Protein AF-A7BB12-F1 (afdb_monomer)

Foldseek 3Di:
DDDDDPDDDDDDPPPPPPPPVPPPPVVVVVVVDDPDDDDPPPDDDDDPPPPVDPPPPPLPLLDLPQLVVLLVQLVCLQCVLVVQQVVVVVDPFPCPPVGPVSNVVSVVSNVPSNVVSVVSNVVSVVSVVVSVVSNVVVVD

Mean predicted aligned error: 18.82 Å

pLDDT: mean 74.9, std 22.86, range [39.94, 98.69]

Structure (mmCIF, N/CA/C/O backbone):
data_AF-A7BB12-F1
#
_entry.id   AF-A7BB12-F1
#
loop_
_atom_site.group_PDB
_atom_site.id
_atom_site.type_symbol
_atom_site.label_atom_id
_atom_site.label_alt_id
_atom_site.label_comp_id
_atom_site.label_asym_id
_atom_site.label_entity_id
_atom_site.label_seq_id
_atom_site.pdbx_PDB_ins_code
_atom_site.Cartn_x
_atom_site.Cartn_y
_atom_site.Cartn_z
_atom_site.occupancy
_atom_site.B_iso_or_equiv
_atom_site.auth_seq_id
_atom_site.auth_comp_id
_atom_site.auth_asym_id
_atom_site.auth_atom_id
_atom_site.pdbx_PDB_model_num
ATOM 1 N N . MET A 1 1 ? -21.549 99.639 9.811 1.00 44.72 1 MET A N 1
ATOM 2 C CA . MET A 1 1 ? -21.069 98.315 10.267 1.00 44.72 1 MET A CA 1
ATOM 3 C C . MET A 1 1 ? -22.266 97.377 10.288 1.00 44.72 1 MET A C 1
ATOM 5 O O . MET A 1 1 ? -23.110 97.492 11.167 1.00 44.72 1 MET A O 1
ATOM 9 N N . ALA A 1 2 ? -22.424 96.585 9.227 1.00 48.09 2 ALA A N 1
ATOM 10 C CA . ALA A 1 2 ? -23.619 95.785 8.970 1.00 48.09 2 ALA A CA 1
ATOM 11 C C . ALA A 1 2 ? -23.561 94.451 9.729 1.00 48.09 2 ALA A C 1
ATOM 13 O O . ALA A 1 2 ? -22.531 93.780 9.725 1.00 48.09 2 ALA A O 1
ATOM 14 N N . ARG A 1 3 ? -24.669 94.084 10.386 1.00 41.19 3 ARG A N 1
ATOM 15 C CA . ARG A 1 3 ? -24.845 92.794 11.060 1.00 41.19 3 ARG A CA 1
ATOM 16 C C . ARG A 1 3 ? -25.008 91.694 10.014 1.00 41.19 3 ARG A C 1
ATOM 18 O O . ARG A 1 3 ? -25.982 91.707 9.268 1.00 41.19 3 ARG A O 1
ATOM 25 N N . TYR A 1 4 ? -24.079 90.745 9.984 1.00 39.94 4 TYR A N 1
ATOM 26 C CA . TYR A 1 4 ? -24.239 89.512 9.224 1.00 39.94 4 TYR A CA 1
ATOM 27 C C . TYR A 1 4 ? -24.956 88.484 10.105 1.00 39.94 4 TYR A C 1
ATOM 29 O O . TYR A 1 4 ? -24.474 88.136 11.181 1.00 39.94 4 TYR A O 1
ATOM 37 N N . ASN A 1 5 ? -26.139 88.073 9.656 1.00 52.91 5 ASN A N 1
ATOM 38 C CA . ASN A 1 5 ? -26.964 87.013 10.218 1.00 52.91 5 ASN A CA 1
ATOM 39 C C . ASN A 1 5 ? -26.694 85.743 9.393 1.00 52.91 5 ASN A C 1
ATOM 41 O O . ASN A 1 5 ? -27.247 85.634 8.294 1.00 52.91 5 ASN A O 1
ATOM 45 N N . PRO A 1 6 ? -25.811 84.825 9.826 1.00 53.28 6 PRO A N 1
ATOM 46 C CA . PRO A 1 6 ? -25.632 83.573 9.114 1.00 53.28 6 PRO A CA 1
ATOM 47 C C . PRO A 1 6 ? -26.874 82.708 9.332 1.00 53.28 6 PRO A C 1
ATOM 49 O O . PRO A 1 6 ? -27.177 82.288 10.448 1.00 53.28 6 PRO A O 1
ATOM 52 N N . GLN A 1 7 ? -27.603 82.484 8.238 1.00 47.97 7 GLN A N 1
ATOM 53 C CA . GLN A 1 7 ? -28.731 81.570 8.176 1.00 47.97 7 GLN A CA 1
ATOM 54 C C . GLN A 1 7 ? -28.377 80.212 8.790 1.00 47.97 7 GLN A C 1
ATOM 56 O O . GLN A 1 7 ? -27.376 79.577 8.464 1.00 47.97 7 GLN A O 1
ATOM 61 N N . GLN A 1 8 ? -29.265 79.8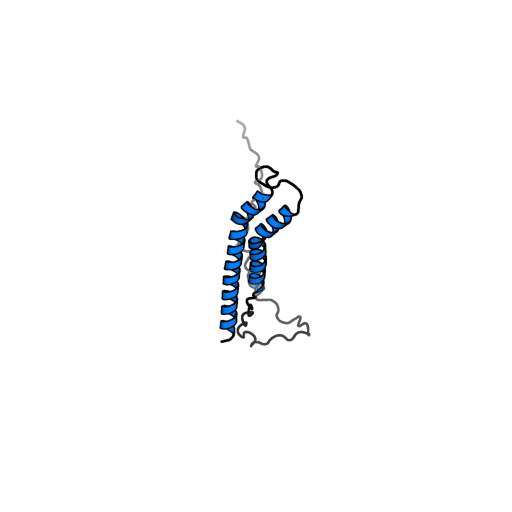01 9.681 1.00 46.97 8 GLN A N 1
ATOM 62 C CA . GLN A 1 8 ? -29.314 78.540 10.391 1.00 46.97 8 GLN A CA 1
ATOM 63 C C . GLN A 1 8 ? -29.455 77.383 9.390 1.00 46.97 8 GLN A C 1
ATOM 65 O O . GLN A 1 8 ? -30.505 77.204 8.776 1.00 46.97 8 GLN A O 1
ATOM 70 N N . VAL A 1 9 ? -28.389 76.603 9.216 1.00 51.28 9 VAL A N 1
ATOM 71 C CA . VAL A 1 9 ? -28.449 75.315 8.515 1.00 51.28 9 VAL A CA 1
ATOM 72 C C . VAL A 1 9 ? -29.178 74.331 9.440 1.00 51.28 9 VAL A C 1
ATOM 74 O O . VAL A 1 9 ? -28.762 74.195 10.594 1.00 51.28 9 VAL A O 1
ATOM 77 N N . PRO A 1 10 ? -30.263 73.662 9.005 1.00 53.78 10 PRO A N 1
ATOM 78 C CA . PRO A 1 10 ? -30.923 72.657 9.829 1.00 53.78 10 PRO A CA 1
ATOM 79 C C . PRO A 1 10 ? -29.948 71.522 10.151 1.00 53.78 10 PRO A C 1
ATOM 81 O O . PRO A 1 10 ? -29.346 70.940 9.248 1.00 53.78 10 PRO A O 1
ATOM 84 N N . ALA A 1 11 ? -29.782 71.216 11.438 1.00 53.34 11 ALA A N 1
ATOM 85 C CA . ALA A 1 11 ? -29.049 70.033 11.864 1.00 53.34 11 ALA A CA 1
ATOM 86 C C . ALA A 1 11 ? -29.726 68.779 11.272 1.00 53.34 11 ALA A C 1
ATOM 88 O O . ALA A 1 11 ? -30.961 68.732 11.227 1.00 53.34 11 ALA A O 1
ATOM 89 N N . PRO A 1 12 ? -28.959 67.767 10.820 1.00 51.44 12 PRO A N 1
ATOM 90 C CA . PRO A 1 12 ? -29.544 66.496 10.415 1.00 51.44 12 PRO A CA 1
ATOM 91 C C . PRO A 1 12 ? -30.373 65.941 11.582 1.00 51.44 12 PRO A C 1
ATOM 93 O O . PRO A 1 12 ? -29.957 66.113 12.738 1.00 51.44 12 PRO A O 1
ATOM 96 N N . PRO A 1 13 ? -31.536 65.315 11.313 1.00 51.59 13 PRO A N 1
ATOM 97 C CA . PRO A 1 13 ? -32.354 64.736 12.366 1.00 51.59 13 PRO A CA 1
ATOM 98 C C . PRO A 1 13 ? -31.466 63.812 13.193 1.00 51.59 13 PRO A C 1
ATOM 100 O O . PRO A 1 13 ? -30.855 62.882 12.666 1.00 51.59 13 PRO A O 1
ATOM 103 N N . GLN A 1 14 ? -31.338 64.137 14.478 1.00 47.91 14 GLN A N 1
ATOM 104 C CA . GLN A 1 14 ? -30.710 63.255 15.442 1.00 47.91 14 GLN A CA 1
ATOM 105 C C . GLN A 1 14 ? -31.564 61.991 15.420 1.00 47.91 14 GLN A C 1
ATOM 107 O O . GLN A 1 14 ? -32.735 62.025 15.800 1.00 47.91 14 GLN A O 1
ATOM 112 N N . VAL A 1 15 ? -31.023 60.901 14.878 1.00 47.81 15 VAL A N 1
ATOM 113 C CA . VAL A 1 15 ? -31.615 59.588 15.095 1.00 47.81 15 VAL A 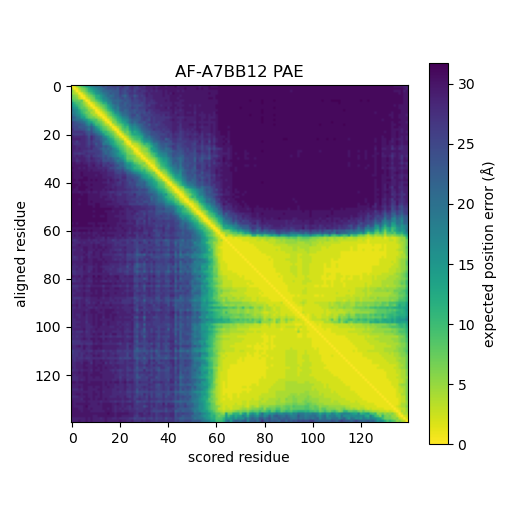CA 1
ATOM 114 C C . VAL A 1 15 ? -31.425 59.348 16.581 1.00 47.81 15 VAL A C 1
ATOM 116 O O . VAL A 1 15 ? -30.319 59.060 17.031 1.00 47.81 15 VAL A O 1
ATOM 119 N N . GLU A 1 16 ? -32.491 59.592 17.339 1.00 43.66 16 GLU A N 1
ATOM 120 C CA . GLU A 1 16 ? -32.634 59.126 18.705 1.00 43.66 16 GLU A CA 1
ATOM 121 C C . GLU A 1 16 ? -32.333 57.627 18.644 1.00 43.66 16 GLU A C 1
ATOM 123 O O . GLU A 1 16 ? -33.129 56.840 18.122 1.00 43.66 16 GLU A O 1
ATOM 128 N N . TYR A 1 17 ? -31.132 57.232 19.067 1.00 42.94 17 TYR A N 1
ATOM 129 C CA . TYR A 1 17 ? -30.835 55.833 19.306 1.00 42.94 17 TYR A CA 1
ATOM 130 C C . TYR A 1 17 ? -31.736 55.442 20.467 1.00 42.94 17 TYR A C 1
ATOM 132 O O . TYR A 1 17 ? -31.391 55.640 21.630 1.00 42.94 17 TYR A O 1
ATOM 140 N N . ALA A 1 18 ? -32.933 54.959 20.133 1.00 48.91 18 ALA A N 1
ATOM 141 C CA . ALA A 1 18 ? -33.804 54.322 21.094 1.00 48.91 18 ALA A CA 1
ATOM 142 C C . ALA A 1 18 ? -32.946 53.287 21.837 1.00 48.91 18 ALA A C 1
ATOM 144 O O . ALA A 1 18 ? -32.233 52.520 21.174 1.00 48.91 18 ALA A O 1
ATOM 145 N N . PRO A 1 19 ? -32.938 53.293 23.181 1.00 44.78 19 PRO A N 1
ATOM 146 C CA . PRO A 1 19 ? -32.129 52.360 23.937 1.00 44.78 19 PRO A CA 1
ATOM 147 C C . PRO A 1 19 ? -32.465 50.949 23.459 1.00 44.78 19 PRO A C 1
ATOM 149 O O . PRO A 1 19 ? -33.615 50.507 23.512 1.00 44.78 19 PRO A O 1
ATOM 152 N N . VAL A 1 20 ? -31.441 50.238 22.982 1.00 51.47 20 VAL A N 1
ATOM 153 C CA . VAL A 1 20 ? -31.504 48.832 22.535 1.00 51.47 20 VAL A CA 1
ATOM 154 C C . VAL A 1 20 ? -31.943 47.897 23.681 1.00 51.47 20 VAL A C 1
ATOM 156 O O . VAL A 1 20 ? -32.099 46.696 23.501 1.00 51.47 20 VAL A O 1
ATOM 159 N N . GLU A 1 21 ? -32.214 48.443 24.864 1.00 52.12 21 GLU A N 1
ATOM 160 C CA . GLU A 1 21 ? -32.732 47.751 26.038 1.00 52.12 21 GLU A CA 1
ATOM 161 C C . GLU A 1 21 ? -34.263 47.593 26.056 1.00 52.12 21 GLU A C 1
ATOM 163 O O . GLU A 1 21 ? -34.768 46.834 26.877 1.00 52.12 21 GLU A O 1
ATOM 168 N N . ALA A 1 22 ? -35.021 48.219 25.143 1.00 53.12 22 ALA A N 1
ATOM 169 C CA . ALA A 1 22 ? -36.489 48.105 25.139 1.00 53.12 22 ALA A CA 1
ATOM 170 C C . ALA A 1 22 ? -37.079 47.119 24.107 1.00 53.12 22 ALA A C 1
ATOM 172 O O . ALA A 1 22 ? -38.263 46.808 24.183 1.00 53.12 22 ALA A O 1
ATOM 173 N N . MET A 1 23 ? -36.291 46.584 23.165 1.00 50.34 23 MET A N 1
ATOM 174 C CA . MET A 1 23 ? -36.797 45.653 22.131 1.00 50.34 23 MET A CA 1
ATOM 175 C C . MET A 1 23 ? -36.600 44.168 22.492 1.00 50.34 23 MET A C 1
ATOM 177 O O . MET A 1 23 ? -36.849 43.289 21.670 1.00 50.34 23 MET A O 1
ATOM 181 N N . GLN A 1 24 ? -36.107 43.862 23.696 1.00 55.28 24 GLN A N 1
ATOM 182 C CA . GLN A 1 24 ? -35.755 42.497 24.104 1.00 55.28 24 GLN A CA 1
ATOM 183 C C . GLN A 1 24 ? -36.341 41.953 25.428 1.00 55.28 24 GLN A C 1
ATOM 185 O O . GLN A 1 24 ? -35.831 40.930 25.884 1.00 55.28 24 GLN A O 1
ATOM 190 N N . PRO A 1 25 ? -37.428 42.476 26.038 1.00 52.34 25 PRO A N 1
ATOM 191 C CA . PRO A 1 25 ? -38.120 41.699 27.074 1.00 52.34 25 PRO A CA 1
ATOM 192 C C . PRO A 1 25 ? -39.064 40.634 26.485 1.00 52.34 25 PRO A C 1
ATOM 194 O O . PRO A 1 25 ? -39.096 39.501 26.963 1.00 52.34 25 PRO A O 1
ATOM 197 N N . ASP A 1 26 ? -39.795 40.952 25.410 1.00 50.84 26 ASP A N 1
ATOM 198 C CA . ASP A 1 26 ? -40.950 40.135 24.990 1.00 50.84 26 ASP A CA 1
ATOM 199 C C . ASP A 1 26 ? -40.586 38.917 24.131 1.00 50.84 26 ASP A C 1
ATOM 201 O O . ASP A 1 26 ? -41.244 37.878 24.203 1.00 50.84 26 ASP A O 1
ATOM 205 N N . MET A 1 27 ? -39.489 38.980 23.367 1.00 53.09 27 MET A N 1
ATOM 206 C CA . MET A 1 27 ? -39.005 37.816 22.608 1.00 53.09 27 MET A CA 1
ATOM 207 C C . MET A 1 27 ? -38.480 36.703 23.524 1.00 53.09 27 MET A C 1
ATOM 209 O O . MET A 1 27 ? -38.524 35.533 23.147 1.00 53.09 27 MET A O 1
ATOM 213 N N . GLN A 1 28 ? -38.021 37.038 24.735 1.00 51.94 28 GLN A N 1
ATOM 214 C CA . GLN A 1 28 ? -37.644 36.029 25.725 1.00 51.94 28 GLN A CA 1
ATOM 215 C C . GLN A 1 28 ? -38.853 35.467 26.481 1.00 51.94 28 GLN A C 1
ATOM 217 O O . GLN A 1 28 ? -38.832 34.294 26.851 1.00 51.94 28 GLN A O 1
ATOM 222 N N . GLN A 1 29 ? -39.930 36.242 26.651 1.00 52.09 29 GLN A N 1
ATOM 223 C CA . GLN A 1 29 ? -41.156 35.759 27.301 1.00 52.09 29 GLN A CA 1
ATOM 224 C C . GLN A 1 29 ? -42.040 34.893 26.389 1.00 52.09 29 GLN A C 1
ATOM 226 O O . GLN A 1 29 ? -42.754 34.017 26.882 1.00 52.09 29 GLN A O 1
ATOM 231 N N . SER A 1 30 ? -41.949 35.054 25.065 1.00 50.47 30 SER A N 1
ATOM 232 C CA . SER A 1 30 ? -42.732 34.263 24.102 1.00 50.47 30 SER A CA 1
ATOM 233 C C . SER A 1 30 ? -42.425 32.757 24.120 1.00 50.47 30 SER A C 1
ATOM 235 O O . SER A 1 30 ? -43.272 31.968 23.703 1.00 50.47 30 SER A O 1
ATOM 237 N N . TRP A 1 31 ? -41.256 32.330 24.612 1.00 53.59 31 TRP A N 1
ATOM 238 C CA . TRP A 1 31 ? -40.910 30.904 24.715 1.00 53.59 31 TRP A CA 1
ATOM 239 C C . TRP A 1 31 ? -41.674 30.168 25.827 1.00 53.59 31 TRP A C 1
ATOM 241 O O . TRP A 1 31 ? -41.737 28.941 25.809 1.00 53.59 31 TRP A O 1
ATOM 251 N N . GLY A 1 32 ? -42.265 30.897 26.782 1.00 58.06 32 GLY A N 1
ATOM 252 C CA . GLY A 1 32 ? -43.003 30.330 27.918 1.00 58.06 32 GLY A CA 1
ATOM 253 C C . GLY A 1 32 ? -44.527 30.322 27.770 1.00 58.06 32 GLY A C 1
ATOM 254 O O . GLY A 1 32 ? -45.206 29.853 28.678 1.00 58.06 32 GLY A O 1
ATOM 255 N N . GLN A 1 33 ? -45.075 30.853 26.672 1.00 55.25 33 GLN A N 1
ATOM 256 C CA . GLN A 1 33 ? -46.523 31.049 26.483 1.00 55.25 33 GLN A CA 1
ATOM 257 C C . GLN A 1 33 ? -47.022 30.536 25.125 1.00 55.25 33 GLN A C 1
ATOM 259 O O . GLN A 1 33 ? -47.992 31.052 24.573 1.00 55.25 33 GLN A O 1
ATOM 264 N N . MET A 1 34 ? -46.392 29.492 24.576 1.00 43.06 34 MET A N 1
ATOM 265 C CA . MET A 1 34 ? -47.062 28.714 23.534 1.00 43.06 34 MET A CA 1
ATOM 266 C C . MET A 1 34 ? -48.353 28.134 24.133 1.00 43.06 34 MET A C 1
ATOM 268 O O . MET A 1 34 ? -48.263 27.438 25.149 1.00 43.06 34 MET A O 1
ATOM 272 N N . PRO A 1 35 ? -49.539 28.399 23.549 1.00 47.66 35 PRO A N 1
ATOM 273 C CA . PRO A 1 35 ? -50.777 27.786 23.997 1.00 47.66 35 PRO A CA 1
ATOM 274 C C . PRO A 1 35 ? -50.666 26.275 23.804 1.00 47.66 35 PRO A C 1
ATOM 276 O O . PRO A 1 35 ? -50.867 25.726 22.721 1.00 47.66 35 PRO A O 1
ATOM 279 N N . VAL A 1 36 ? -50.325 25.585 24.886 1.00 55.12 36 VAL A N 1
ATOM 280 C CA . VAL A 1 36 ? -50.571 24.160 25.023 1.00 55.12 36 VAL A CA 1
ATOM 281 C C . VAL A 1 36 ? -52.091 24.010 25.012 1.00 55.12 36 VAL A C 1
ATOM 283 O O . VAL A 1 36 ? -52.739 24.435 25.962 1.00 55.12 36 VAL A O 1
ATOM 286 N N . ALA A 1 37 ? -52.626 23.401 23.948 1.00 52.75 37 ALA A N 1
ATOM 287 C CA . ALA A 1 37 ? -53.985 22.839 23.841 1.00 52.75 37 ALA A CA 1
ATOM 288 C C . ALA A 1 37 ? -55.038 23.533 22.948 1.00 52.75 37 ALA A C 1
ATOM 290 O O . ALA A 1 37 ? -56.201 23.586 23.337 1.00 52.75 37 ALA A O 1
ATOM 291 N N . ALA A 1 38 ? -54.720 23.928 21.710 1.00 47.22 38 ALA A N 1
ATOM 292 C CA . ALA A 1 38 ? -55.788 24.183 20.720 1.00 47.22 38 ALA A CA 1
ATOM 293 C C . ALA A 1 38 ? -55.671 23.432 19.386 1.00 47.22 38 ALA A C 1
ATOM 295 O O . ALA A 1 38 ? -56.594 23.501 18.585 1.00 47.22 38 ALA A O 1
ATOM 296 N N . GLU A 1 39 ? -54.609 22.658 19.154 1.00 44.31 39 GLU A N 1
ATOM 297 C CA . GLU A 1 39 ? -54.460 21.875 17.919 1.00 44.31 39 GLU A CA 1
ATOM 298 C C . GLU A 1 39 ? -53.871 20.502 18.250 1.00 44.31 39 GLU A C 1
ATOM 300 O O . GLU A 1 39 ? -52.778 20.119 17.836 1.00 44.31 39 GLU A O 1
ATOM 305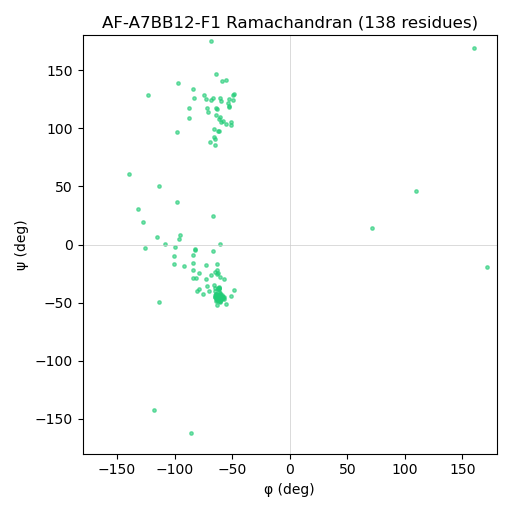 N N . MET A 1 40 ? -54.600 19.748 19.078 1.00 46.12 40 MET A N 1
ATOM 306 C CA . MET A 1 40 ? -54.396 18.308 19.205 1.00 46.12 40 MET A CA 1
ATOM 307 C C . MET A 1 40 ? -54.755 17.667 17.861 1.00 46.12 40 MET A C 1
ATOM 309 O O . MET A 1 40 ? -55.887 17.235 17.647 1.00 46.12 40 MET A O 1
ATOM 313 N N . GLN A 1 41 ? -53.788 17.618 16.944 1.00 41.19 41 GLN A N 1
ATOM 314 C CA . GLN A 1 41 ? -53.852 16.758 15.772 1.00 41.19 41 GLN A CA 1
ATOM 315 C C . GLN A 1 41 ? -53.927 15.312 16.278 1.00 41.19 41 GLN A C 1
ATOM 317 O O . GLN A 1 41 ? -52.934 14.710 16.696 1.00 41.19 41 GLN A O 1
ATOM 322 N N . ALA A 1 42 ? -55.153 14.797 16.318 1.00 51.72 42 ALA A N 1
ATOM 323 C CA . ALA A 1 42 ? -55.490 13.442 16.705 1.00 51.72 42 ALA A CA 1
ATOM 324 C C . ALA A 1 42 ? -54.778 12.459 15.766 1.00 51.72 42 ALA A C 1
ATOM 326 O O . ALA A 1 42 ? -55.153 12.322 14.604 1.00 51.72 42 ALA A O 1
ATOM 327 N N . GLY A 1 43 ? -53.726 11.793 16.245 1.00 49.31 43 GLY A N 1
ATOM 328 C CA . GLY A 1 43 ? -53.069 10.765 15.435 1.00 49.31 43 GLY A CA 1
ATOM 329 C C . GLY A 1 43 ? -51.755 10.197 15.954 1.00 49.31 43 GLY A C 1
ATOM 330 O O . GLY A 1 43 ? -51.399 9.095 15.550 1.00 49.31 43 GLY A O 1
ATOM 331 N N . PHE A 1 44 ? -51.048 10.872 16.864 1.00 41.47 44 PHE A N 1
ATOM 332 C CA . PHE A 1 44 ? -49.779 10.357 17.390 1.00 41.47 44 PHE A CA 1
ATOM 333 C C . PHE A 1 44 ? -49.825 10.231 18.918 1.00 41.47 44 PHE A C 1
ATOM 335 O O . PHE A 1 44 ? -50.198 11.198 19.586 1.00 41.47 44 PHE A O 1
ATOM 342 N N . PRO A 1 45 ? -49.474 9.063 19.493 1.00 46.47 45 PRO A N 1
ATOM 343 C CA . PRO A 1 45 ? -49.446 8.893 20.939 1.00 46.47 45 PRO A CA 1
ATOM 344 C C . PRO A 1 45 ? -48.395 9.832 21.539 1.00 46.47 45 PRO A C 1
ATOM 346 O O . PRO A 1 45 ? -47.204 9.721 21.250 1.00 46.47 45 PRO A O 1
ATOM 349 N N . GLN A 1 46 ? -48.853 10.772 22.364 1.00 47.31 46 GLN A N 1
ATOM 350 C CA . GLN A 1 46 ? -47.988 11.654 23.140 1.00 47.31 46 GLN A CA 1
ATOM 351 C C . GLN A 1 46 ? -47.382 10.851 24.303 1.00 47.31 46 GLN A C 1
ATOM 353 O O . GLN A 1 46 ? -48.131 10.196 25.038 1.00 47.31 46 GLN A O 1
ATOM 358 N N . PRO A 1 47 ? -46.053 10.865 24.498 1.00 47.09 47 PRO A N 1
ATOM 359 C CA . PRO A 1 47 ? -45.437 10.202 25.635 1.00 47.09 47 PRO A CA 1
ATOM 360 C C . PRO A 1 47 ? -45.828 10.938 26.926 1.00 47.09 47 PRO A C 1
ATOM 362 O O . PRO A 1 47 ? -45.630 12.144 27.046 1.00 47.09 47 PRO A O 1
ATOM 365 N N . GLY A 1 48 ? -46.409 10.219 27.889 1.00 47.56 48 GLY A N 1
ATOM 366 C CA . GLY A 1 48 ? -46.797 10.779 29.187 1.00 47.56 48 GLY A CA 1
ATOM 367 C C . GLY A 1 48 ? -45.598 11.164 30.075 1.00 47.56 48 GLY A C 1
ATOM 368 O O . GLY A 1 48 ? -44.456 10.859 29.729 1.00 47.56 48 GLY A O 1
ATOM 369 N N . PRO A 1 49 ? -45.830 11.775 31.256 1.00 45.53 49 PRO A N 1
ATOM 370 C CA . PRO A 1 49 ? -44.805 12.375 32.134 1.00 45.53 49 PRO A CA 1
ATOM 371 C C . PRO A 1 49 ? -43.802 11.403 32.798 1.00 45.53 49 PRO A C 1
ATOM 373 O O . PRO A 1 49 ? -43.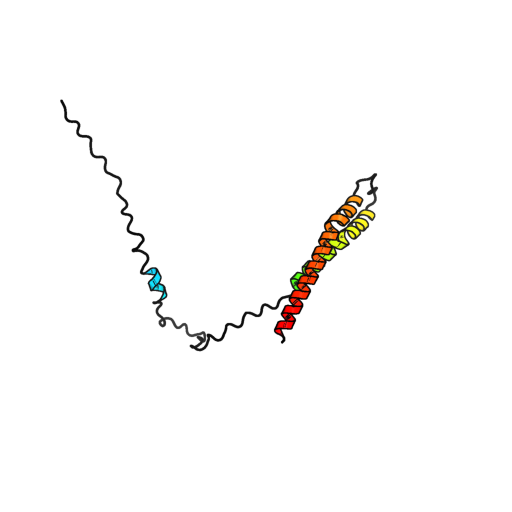252 11.707 33.851 1.00 45.53 49 PRO A O 1
ATOM 376 N N . GLY A 1 50 ? -43.566 10.228 32.213 1.00 50.00 50 GLY A N 1
ATOM 377 C CA . GLY A 1 50 ? -42.560 9.246 32.629 1.00 50.00 50 GLY A CA 1
ATOM 378 C C . GLY A 1 50 ? -41.453 9.008 31.594 1.00 50.00 50 GLY A C 1
ATOM 379 O O . GLY A 1 50 ? -40.631 8.117 31.783 1.00 50.00 50 GLY A O 1
ATOM 380 N N . VAL A 1 51 ? -41.412 9.768 30.492 1.00 46.44 51 VAL A N 1
ATOM 381 C CA . VAL A 1 51 ? -40.513 9.514 29.343 1.00 46.44 51 VAL A CA 1
ATOM 382 C C . VAL A 1 51 ? -39.241 10.375 29.390 1.00 46.44 51 VAL A C 1
ATOM 384 O O . VAL A 1 51 ? -38.702 10.796 28.378 1.00 46.44 51 VAL A O 1
ATOM 387 N N . TYR A 1 52 ? -38.710 10.601 30.589 1.00 48.28 52 TYR A N 1
ATOM 388 C CA . TYR A 1 52 ? -37.293 10.932 30.775 1.00 48.28 52 TYR A CA 1
ATOM 389 C C . TYR A 1 52 ? -36.607 9.783 31.518 1.00 48.28 52 TYR A C 1
ATOM 391 O O . TYR A 1 52 ? -35.934 9.965 32.526 1.00 48.28 52 TYR A O 1
ATOM 399 N N . GLY A 1 53 ? -36.801 8.558 31.020 1.00 56.12 53 GLY A N 1
ATOM 400 C CA . GLY A 1 53 ? -35.813 7.509 31.251 1.00 56.12 53 GLY A CA 1
ATOM 401 C C . GLY A 1 53 ? -34.505 7.920 30.568 1.00 56.12 53 GLY A C 1
ATOM 402 O O . GLY A 1 53 ? -34.570 8.597 29.537 1.00 56.12 53 GLY A O 1
ATOM 403 N N . PRO A 1 54 ? -33.330 7.566 31.121 1.00 54.59 54 PRO A N 1
ATOM 404 C CA . PRO A 1 54 ? -32.047 7.978 30.565 1.00 54.59 54 PRO A CA 1
ATOM 405 C C . PRO A 1 54 ? -32.036 7.677 29.069 1.00 54.59 54 PRO A C 1
ATOM 407 O O . PRO A 1 54 ? -32.308 6.546 28.661 1.00 54.59 54 PRO A O 1
ATOM 410 N N . THR A 1 55 ? -31.777 8.701 28.254 1.00 59.47 55 THR A N 1
ATOM 411 C CA . THR A 1 55 ? -31.560 8.531 26.822 1.00 59.47 55 THR A CA 1
ATOM 412 C C . THR A 1 55 ? -30.427 7.530 26.682 1.00 59.47 55 THR A C 1
ATOM 414 O O . THR A 1 55 ? -29.270 7.833 26.971 1.00 59.47 55 THR A O 1
ATOM 417 N N . VAL A 1 56 ? -30.772 6.288 26.330 1.00 55.72 56 VAL A N 1
ATOM 418 C CA . VAL A 1 56 ? -29.787 5.238 26.082 1.00 55.72 56 VAL A CA 1
ATOM 419 C C . VAL A 1 56 ? -28.824 5.839 25.064 1.00 55.72 56 VAL A C 1
ATOM 421 O O . VAL A 1 56 ? -29.292 6.220 23.984 1.00 55.72 56 VAL A O 1
ATOM 424 N N . PRO A 1 57 ? -27.524 5.999 25.382 1.00 57.19 57 PRO A N 1
ATOM 425 C CA . PRO A 1 57 ? -26.584 6.552 24.427 1.00 57.19 57 PRO A CA 1
ATOM 426 C C . PRO A 1 57 ? -26.739 5.729 23.161 1.00 57.19 57 PRO A C 1
ATOM 428 O O . PRO A 1 57 ? -26.689 4.497 23.239 1.00 57.19 57 PRO A O 1
ATOM 431 N N . ALA A 1 58 ? -27.002 6.377 22.022 1.00 53.94 58 ALA A N 1
ATOM 432 C CA . ALA A 1 58 ? -27.060 5.685 20.747 1.00 53.94 58 ALA A CA 1
ATOM 433 C C . ALA A 1 58 ? -25.766 4.880 20.650 1.00 53.94 58 ALA A C 1
ATOM 435 O O . ALA A 1 58 ? -24.684 5.458 20.536 1.00 53.94 58 ALA A O 1
ATOM 436 N N . ARG A 1 59 ? -25.861 3.558 20.838 1.00 51.22 59 ARG A N 1
ATOM 437 C CA . ARG A 1 59 ? -24.702 2.682 20.975 1.00 51.22 59 ARG A CA 1
ATOM 438 C C . ARG A 1 59 ? -23.994 2.719 19.636 1.00 51.22 59 ARG A C 1
ATOM 440 O O . ARG A 1 59 ? -24.362 1.987 18.718 1.00 51.22 59 ARG A O 1
ATOM 447 N N . ARG A 1 60 ? -23.029 3.630 19.496 1.00 58.59 60 ARG A N 1
ATOM 448 C CA . ARG A 1 60 ? -22.235 3.806 18.287 1.00 58.59 60 ARG A CA 1
ATOM 449 C C . ARG A 1 60 ? -21.360 2.572 18.201 1.00 58.59 60 ARG A C 1
ATOM 451 O O . ARG A 1 60 ? -20.280 2.532 18.773 1.00 58.59 60 ARG A O 1
ATOM 458 N N . ARG A 1 61 ? -21.881 1.523 17.564 1.00 60.31 61 ARG A N 1
ATOM 459 C CA . ARG A 1 61 ? -21.136 0.297 17.288 1.00 60.31 61 ARG A CA 1
ATOM 460 C C . ARG A 1 61 ? -19.920 0.733 16.481 1.00 60.31 61 ARG A C 1
ATOM 462 O O . ARG A 1 61 ? -20.067 1.163 15.336 1.00 60.31 61 ARG A O 1
ATOM 469 N N . THR A 1 62 ? -18.745 0.728 17.093 1.00 68.06 62 THR A N 1
ATOM 470 C CA . THR A 1 62 ? -17.515 1.110 16.412 1.00 68.06 62 THR A CA 1
ATOM 471 C C . THR A 1 62 ? -17.288 0.078 15.309 1.00 68.06 62 THR A C 1
ATOM 473 O O . THR A 1 62 ? -17.231 -1.123 15.569 1.00 68.06 62 THR A O 1
ATOM 476 N N . SER A 1 63 ? -17.296 0.516 14.048 1.00 83.06 63 SER A N 1
ATOM 477 C CA . SER A 1 63 ? -17.262 -0.389 12.894 1.00 83.06 63 SER A CA 1
ATOM 478 C C . SER A 1 63 ? -15.843 -0.543 12.355 1.00 83.06 63 SER A C 1
ATOM 480 O O . SER A 1 63 ? -15.160 0.459 12.155 1.00 83.06 63 SER A O 1
ATOM 482 N N . TYR A 1 64 ? -15.451 -1.765 11.988 1.00 92.81 64 TYR A N 1
ATOM 483 C CA . TYR A 1 64 ? -14.151 -2.066 11.369 1.00 92.81 64 TYR A CA 1
ATOM 484 C C . TYR A 1 64 ? -13.951 -1.485 9.959 1.00 92.81 64 TYR A C 1
ATOM 486 O O . TYR A 1 64 ? -12.855 -1.588 9.418 1.00 92.81 64 TYR A O 1
ATOM 494 N N . LYS A 1 65 ? -14.973 -0.864 9.352 1.00 94.38 65 LYS A N 1
ATOM 495 C CA . LYS A 1 65 ? -14.922 -0.363 7.965 1.00 94.38 65 LYS A CA 1
ATOM 496 C C . LYS A 1 65 ? -13.701 0.519 7.697 1.00 94.38 65 LYS A C 1
ATOM 498 O O . LYS A 1 65 ? -13.037 0.342 6.684 1.00 94.38 65 LYS A O 1
ATOM 503 N N . LEU A 1 66 ? -13.391 1.429 8.621 1.00 93.81 66 LEU A N 1
ATOM 504 C CA . LEU A 1 66 ? -12.250 2.330 8.481 1.00 93.81 66 LEU A CA 1
ATOM 505 C C . LEU A 1 66 ? -10.918 1.567 8.494 1.00 93.81 66 LEU A C 1
ATOM 507 O O . LEU A 1 66 ? -10.080 1.815 7.636 1.00 93.81 66 LEU A O 1
ATOM 511 N N . ALA A 1 67 ? -10.751 0.592 9.394 1.00 96.31 67 ALA A N 1
ATOM 512 C CA . ALA A 1 67 ? -9.562 -0.259 9.412 1.00 96.31 67 ALA A CA 1
ATOM 513 C C . ALA A 1 67 ? -9.409 -1.035 8.094 1.00 96.31 67 ALA A C 1
ATOM 515 O O . ALA A 1 67 ? -8.327 -1.052 7.519 1.00 96.31 67 ALA A O 1
ATOM 516 N N . VAL A 1 68 ? -10.493 -1.608 7.565 1.00 97.88 68 VAL A N 1
ATOM 517 C CA . VAL A 1 68 ? -10.454 -2.356 6.296 1.00 97.88 68 VAL A CA 1
ATOM 518 C C . VAL A 1 68 ? -10.047 -1.460 5.123 1.00 97.88 68 VAL A C 1
ATOM 520 O O . VAL A 1 68 ? -9.206 -1.861 4.324 1.00 97.88 68 VAL A O 1
ATOM 523 N N . ILE A 1 69 ? -10.584 -0.238 5.032 1.00 97.88 69 ILE A N 1
ATOM 524 C CA . ILE A 1 69 ? -10.207 0.714 3.974 1.00 97.88 69 ILE A CA 1
ATOM 525 C C . ILE A 1 69 ? -8.728 1.088 4.093 1.00 97.88 69 ILE A C 1
ATOM 527 O O . ILE A 1 69 ? -8.002 1.028 3.104 1.00 97.88 69 ILE A O 1
ATOM 531 N N . LEU A 1 70 ? -8.264 1.426 5.299 1.00 98.12 70 LEU A N 1
ATOM 532 C CA . LEU A 1 70 ? -6.858 1.762 5.533 1.00 98.12 70 LEU A CA 1
ATOM 533 C C . LEU A 1 70 ? -5.924 0.592 5.216 1.00 98.12 70 LEU A C 1
ATOM 535 O O . LEU A 1 70 ? -4.856 0.810 4.653 1.00 98.12 70 LEU A O 1
ATOM 539 N N . LEU A 1 71 ? -6.336 -0.639 5.530 1.00 98.50 71 LEU A N 1
ATOM 540 C CA . LEU A 1 71 ? -5.575 -1.841 5.201 1.00 98.50 71 LEU A CA 1
ATOM 541 C C . LEU A 1 71 ? -5.473 -2.019 3.687 1.00 98.50 71 LEU A C 1
ATOM 543 O O . LEU A 1 71 ? -4.382 -2.234 3.174 1.00 98.50 71 LEU A O 1
ATOM 547 N N . ALA A 1 72 ? -6.595 -1.910 2.973 1.00 98.56 72 ALA A N 1
ATOM 548 C CA . ALA A 1 72 ? -6.633 -2.079 1.525 1.00 98.56 72 ALA A CA 1
ATOM 549 C C . ALA A 1 72 ? -5.776 -1.024 0.811 1.00 98.56 72 ALA A C 1
ATOM 551 O O . ALA A 1 72 ? -4.961 -1.368 -0.042 1.00 98.56 72 ALA A O 1
ATOM 552 N N . VAL A 1 73 ? -5.914 0.248 1.198 1.00 98.62 73 VAL A N 1
ATOM 553 C CA . VAL A 1 73 ? -5.100 1.341 0.647 1.00 98.62 73 VAL A CA 1
ATOM 554 C C . VAL A 1 73 ? -3.628 1.152 1.013 1.00 98.62 73 VAL A C 1
ATOM 556 O O . VAL A 1 73 ? -2.766 1.269 0.148 1.00 98.62 73 VAL A O 1
ATOM 559 N N . GLY A 1 74 ? -3.330 0.811 2.269 1.00 98.62 74 GLY A N 1
ATOM 560 C CA . GLY A 1 74 ? -1.965 0.578 2.732 1.00 98.62 74 GLY A CA 1
ATOM 561 C C . GLY A 1 74 ? -1.270 -0.564 1.993 1.00 98.62 74 GLY A C 1
ATOM 562 O O . GLY A 1 74 ? -0.140 -0.396 1.542 1.00 98.62 74 GLY A O 1
ATOM 563 N N . LEU A 1 75 ? -1.960 -1.691 1.792 1.00 98.69 75 LEU A N 1
ATOM 564 C CA . LEU A 1 75 ? -1.460 -2.817 0.999 1.00 98.69 75 LEU A CA 1
ATOM 565 C C . LEU A 1 75 ? -1.255 -2.433 -0.464 1.00 98.69 75 LEU A C 1
ATOM 567 O O . LEU A 1 75 ? -0.217 -2.759 -1.033 1.00 98.69 75 LEU A O 1
ATOM 571 N N . LEU A 1 76 ? -2.203 -1.712 -1.068 1.00 98.50 76 LEU A N 1
ATOM 572 C CA . LEU A 1 76 ? -2.068 -1.264 -2.450 1.00 98.50 76 LEU A CA 1
ATOM 573 C C . LEU A 1 76 ? -0.820 -0.391 -2.627 1.00 98.50 76 LEU A C 1
ATOM 575 O O . LEU A 1 76 ? -0.037 -0.635 -3.540 1.00 98.50 76 LEU A O 1
ATOM 579 N N . LEU A 1 77 ? -0.594 0.572 -1.728 1.00 98.50 77 LEU A N 1
ATOM 580 C CA . LEU A 1 77 ? 0.605 1.413 -1.750 1.00 98.50 77 LEU A CA 1
ATOM 581 C C . LEU A 1 77 ? 1.884 0.600 -1.505 1.00 98.50 77 LEU A C 1
ATOM 583 O O . LEU A 1 77 ? 2.862 0.789 -2.225 1.00 98.50 77 LEU A O 1
ATOM 587 N N . ALA A 1 78 ? 1.868 -0.330 -0.547 1.00 98.38 78 ALA A N 1
ATOM 588 C CA . ALA A 1 78 ? 3.027 -1.153 -0.204 1.00 98.38 78 ALA A CA 1
ATOM 589 C C . ALA A 1 78 ? 3.456 -2.108 -1.328 1.00 98.38 78 ALA A C 1
ATOM 591 O O . ALA A 1 78 ? 4.647 -2.352 -1.501 1.00 98.38 78 ALA A O 1
ATOM 592 N N . VAL A 1 79 ? 2.504 -2.641 -2.098 1.00 98.44 79 VAL A N 1
ATOM 593 C CA . VAL A 1 79 ? 2.790 -3.585 -3.193 1.00 98.44 79 VAL A CA 1
ATOM 594 C C . VAL A 1 79 ? 2.985 -2.858 -4.535 1.00 98.44 79 VAL A C 1
ATOM 596 O O . VAL A 1 79 ? 3.621 -3.392 -5.443 1.00 98.44 79 VAL A O 1
ATOM 599 N N . SER A 1 80 ? 2.520 -1.609 -4.654 1.00 98.25 80 SER A N 1
ATOM 600 C CA . SER A 1 80 ? 2.622 -0.804 -5.877 1.00 98.25 80 SER A CA 1
ATOM 601 C C . SER A 1 80 ? 4.003 -0.742 -6.558 1.00 98.25 80 SER A C 1
ATOM 603 O O . SER A 1 80 ? 3.996 -0.803 -7.788 1.00 98.25 80 SER A O 1
ATOM 605 N N . PRO A 1 81 ? 5.172 -0.658 -5.875 1.00 97.88 81 PRO A N 1
ATOM 606 C CA . PRO A 1 81 ? 6.459 -0.630 -6.581 1.00 97.88 81 PRO A CA 1
ATOM 607 C C . PRO A 1 81 ? 6.714 -1.902 -7.397 1.00 97.88 81 PRO A C 1
ATOM 609 O O . PRO A 1 81 ? 7.207 -1.809 -8.516 1.00 97.88 81 PRO A O 1
ATOM 612 N N . PHE A 1 82 ? 6.313 -3.072 -6.892 1.00 96.75 82 PHE A N 1
ATOM 613 C CA . PHE A 1 82 ? 6.482 -4.348 -7.593 1.00 96.75 82 PHE A CA 1
ATOM 614 C C . PHE A 1 82 ? 5.538 -4.465 -8.793 1.00 96.75 82 PHE A C 1
ATOM 616 O O . PHE A 1 82 ? 5.906 -5.014 -9.830 1.00 96.75 82 PHE A O 1
ATOM 623 N N . LEU A 1 83 ? 4.320 -3.917 -8.674 1.00 97.62 83 LEU A N 1
ATOM 624 C CA . LEU A 1 83 ? 3.408 -3.815 -9.815 1.00 97.62 83 LEU A CA 1
ATOM 625 C C . LEU A 1 83 ? 3.991 -2.888 -10.880 1.00 97.62 83 LEU A C 1
ATOM 627 O O . LEU A 1 83 ? 3.957 -3.232 -12.056 1.00 97.62 83 LEU A O 1
ATOM 631 N N . ALA A 1 84 ? 4.522 -1.730 -10.481 1.00 96.88 84 ALA A N 1
ATOM 632 C CA . ALA A 1 84 ? 5.135 -0.787 -11.405 1.00 96.88 84 ALA A CA 1
ATOM 633 C C . ALA A 1 84 ? 6.328 -1.421 -12.133 1.00 96.88 84 ALA A C 1
ATOM 635 O O . ALA A 1 84 ? 6.361 -1.389 -13.358 1.00 96.88 84 ALA A O 1
ATOM 636 N N . GLU A 1 85 ? 7.249 -2.059 -11.407 1.00 95.50 85 GLU A N 1
ATOM 637 C CA . GLU A 1 85 ? 8.392 -2.775 -11.986 1.00 95.50 85 GLU A CA 1
ATOM 638 C C . GLU A 1 85 ? 7.947 -3.838 -13.004 1.00 95.50 85 GLU A C 1
ATOM 640 O O . GLU A 1 85 ? 8.409 -3.834 -14.145 1.00 95.50 85 GLU A O 1
ATOM 645 N N . GLY A 1 86 ? 7.001 -4.706 -12.626 1.00 95.62 86 GLY A N 1
ATOM 646 C CA . GLY A 1 86 ? 6.507 -5.766 -13.505 1.00 95.62 86 GLY A CA 1
ATOM 647 C C . GLY A 1 86 ? 5.782 -5.242 -14.749 1.00 95.62 86 GLY A C 1
ATOM 648 O O . GLY A 1 86 ? 5.971 -5.774 -15.842 1.00 95.62 86 GLY A O 1
ATOM 649 N N . LEU A 1 87 ? 4.972 -4.187 -14.606 1.00 96.94 87 LEU A N 1
ATOM 650 C CA . LEU A 1 87 ? 4.257 -3.570 -15.727 1.00 96.94 87 LEU A CA 1
ATOM 651 C C . LEU A 1 87 ? 5.203 -2.820 -16.669 1.00 96.94 87 LEU A C 1
ATOM 653 O O . LEU A 1 87 ? 5.044 -2.921 -17.883 1.00 96.94 87 LEU A O 1
ATOM 657 N N . ILE A 1 88 ? 6.196 -2.107 -16.131 1.00 96.31 88 ILE A N 1
ATOM 658 C CA . ILE A 1 88 ? 7.230 -1.433 -16.929 1.00 96.31 88 ILE A CA 1
ATOM 659 C C . ILE A 1 88 ? 8.066 -2.466 -17.689 1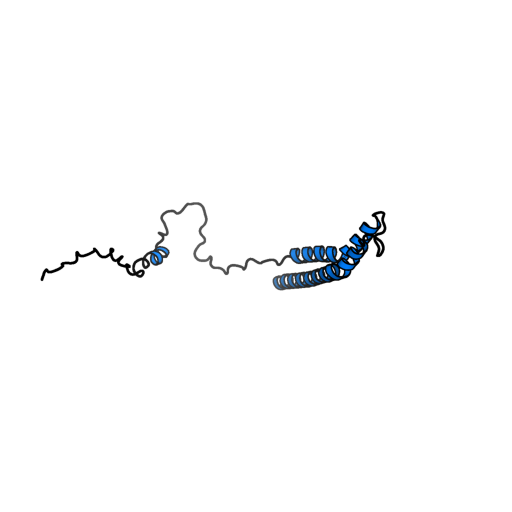.00 96.31 88 ILE A C 1
ATOM 661 O O . ILE A 1 88 ? 8.315 -2.283 -18.875 1.00 96.31 88 ILE A O 1
ATOM 665 N N . GLY A 1 89 ? 8.437 -3.581 -17.053 1.00 94.31 89 GLY A N 1
ATOM 666 C CA . GLY A 1 89 ? 9.198 -4.655 -17.699 1.00 94.31 89 GLY A CA 1
ATOM 667 C C . GLY A 1 89 ? 8.469 -5.346 -18.860 1.00 94.31 89 GLY A C 1
ATOM 668 O O . GLY A 1 89 ? 9.110 -6.014 -19.669 1.00 94.31 89 GLY A O 1
ATOM 669 N N . LEU A 1 90 ? 7.145 -5.185 -18.966 1.00 96.19 90 LEU A N 1
ATOM 670 C CA . LEU A 1 90 ? 6.353 -5.703 -20.083 1.00 96.19 90 LEU A CA 1
ATOM 671 C C . LEU A 1 90 ? 6.362 -4.767 -21.306 1.00 96.19 90 LEU A C 1
ATOM 673 O O . LEU A 1 90 ? 6.000 -5.190 -22.406 1.00 96.19 90 LEU A O 1
ATOM 677 N N . ILE A 1 91 ? 6.765 -3.507 -21.132 1.00 94.69 91 ILE A N 1
ATOM 678 C CA . ILE A 1 91 ? 6.878 -2.535 -22.218 1.00 94.69 91 ILE A CA 1
ATOM 679 C C . ILE A 1 91 ? 8.236 -2.749 -22.911 1.00 94.69 91 ILE A C 1
ATOM 681 O O . ILE A 1 91 ? 9.270 -2.756 -22.245 1.00 94.69 91 ILE A O 1
ATOM 685 N N . PRO A 1 92 ? 8.275 -2.954 -24.242 1.00 94.50 92 PRO A N 1
ATOM 686 C CA . PRO A 1 92 ? 9.537 -3.060 -24.960 1.00 94.50 92 PRO A CA 1
ATOM 687 C C . PRO A 1 92 ? 10.282 -1.723 -24.949 1.00 94.50 92 PRO A C 1
ATOM 689 O O . PRO A 1 92 ? 9.755 -0.711 -25.409 1.00 94.50 92 PRO A O 1
ATOM 692 N N . GLY A 1 93 ? 11.532 -1.732 -24.498 1.00 94.88 93 GLY A N 1
ATOM 693 C CA . GLY A 1 93 ? 12.361 -0.534 -24.464 1.00 94.88 93 GLY A CA 1
ATOM 694 C C . GLY A 1 93 ? 13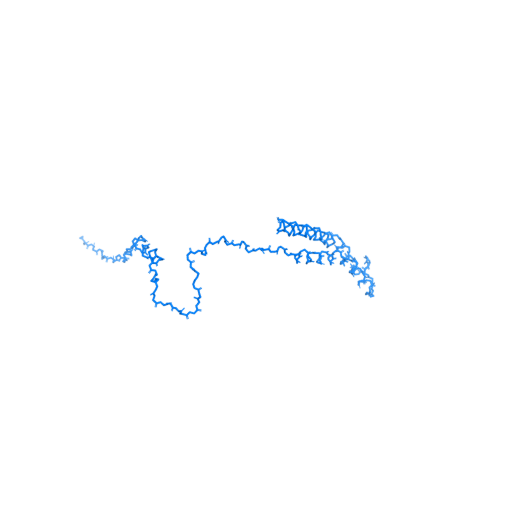.529 -0.666 -23.498 1.00 94.88 93 GLY A C 1
ATOM 695 O O . GLY A 1 93 ? 13.608 -1.606 -22.708 1.00 94.88 93 GLY A O 1
ATOM 696 N N . ASN A 1 94 ? 14.462 0.284 -23.574 1.00 95.75 94 ASN A N 1
ATOM 697 C CA . ASN A 1 94 ? 15.455 0.454 -22.523 1.00 95.75 94 ASN A CA 1
ATOM 698 C C . ASN A 1 94 ? 14.867 1.384 -21.458 1.00 95.75 94 ASN A C 1
ATOM 700 O O . ASN A 1 94 ? 14.735 2.583 -21.701 1.00 95.75 94 ASN A O 1
ATOM 704 N N . HIS A 1 95 ? 14.534 0.820 -20.299 1.00 95.81 95 HIS A N 1
ATOM 705 C CA . HIS A 1 95 ? 13.913 1.539 -19.181 1.00 95.81 95 HIS A CA 1
ATOM 706 C C . HIS A 1 95 ? 14.846 1.752 -17.980 1.00 95.81 95 HIS A C 1
ATOM 708 O O . HIS A 1 95 ? 14.438 2.311 -16.961 1.00 95.81 95 HIS A O 1
ATOM 714 N N . GLY A 1 96 ? 16.093 1.283 -18.085 1.00 92.75 96 GLY A N 1
ATOM 715 C CA . GLY A 1 96 ? 17.123 1.446 -17.061 1.00 92.75 96 GLY A CA 1
ATOM 716 C C . GLY A 1 96 ? 17.879 2.768 -17.178 1.00 92.75 96 GLY A C 1
ATOM 717 O O . GLY A 1 96 ? 17.451 3.695 -17.862 1.00 92.75 96 GLY A O 1
ATOM 718 N N . ASP A 1 97 ? 19.044 2.836 -16.538 1.00 92.56 97 ASP A N 1
ATOM 719 C CA . ASP A 1 97 ? 19.820 4.077 -16.382 1.00 92.56 97 ASP A CA 1
ATOM 720 C C . ASP A 1 97 ? 20.296 4.706 -17.705 1.00 92.56 97 ASP A C 1
ATOM 722 O O . ASP A 1 97 ? 20.533 5.908 -17.774 1.00 92.56 97 ASP A O 1
ATOM 726 N N . GLY A 1 98 ? 20.429 3.908 -18.770 1.00 92.38 98 GLY A N 1
ATOM 727 C CA . GLY A 1 98 ? 20.781 4.388 -20.115 1.00 92.38 98 GLY A CA 1
ATOM 728 C C . GLY A 1 98 ? 19.580 4.648 -21.030 1.00 92.38 98 GLY A C 1
ATOM 729 O O . GLY A 1 98 ? 19.762 4.792 -22.238 1.00 92.38 98 GLY A O 1
ATOM 730 N N . GLY A 1 99 ? 18.368 4.582 -20.487 1.00 94.25 99 GLY A N 1
ATOM 731 C CA . GLY A 1 99 ? 17.110 4.602 -21.220 1.00 94.25 99 GLY A CA 1
ATOM 732 C C . GLY A 1 99 ? 16.238 5.805 -20.878 1.00 94.25 99 GLY A C 1
ATOM 733 O O . GLY A 1 99 ? 16.733 6.906 -20.653 1.00 94.25 99 GLY A O 1
ATOM 734 N N . ASP A 1 100 ? 14.926 5.586 -20.826 1.00 94.62 100 ASP A N 1
ATOM 735 C CA . ASP A 1 100 ? 13.955 6.606 -20.401 1.00 94.62 100 ASP A CA 1
ATOM 736 C C . ASP A 1 100 ? 13.810 6.731 -18.870 1.00 94.62 100 ASP A C 1
ATOM 738 O O . ASP A 1 100 ? 13.097 7.608 -18.383 1.00 94.62 100 ASP A O 1
ATOM 742 N N . GLY A 1 101 ? 14.496 5.873 -18.109 1.00 94.94 101 GLY A N 1
ATOM 743 C CA . GLY A 1 101 ? 14.507 5.896 -16.651 1.00 94.94 101 GLY A CA 1
ATOM 744 C C . GLY A 1 101 ? 13.201 5.444 -15.997 1.00 94.94 101 GLY A C 1
ATOM 745 O O . GLY A 1 101 ? 13.036 5.668 -14.799 1.00 94.94 101 GLY A O 1
ATOM 746 N N . LEU A 1 102 ? 12.268 4.800 -16.710 1.00 95.94 102 LEU A N 1
ATOM 747 C CA . LEU A 1 102 ? 11.009 4.349 -16.102 1.00 95.94 102 LEU A CA 1
ATOM 748 C C . LEU A 1 102 ? 11.221 3.406 -14.906 1.00 95.94 102 LEU A C 1
ATOM 750 O O . LEU A 1 102 ? 10.435 3.456 -13.962 1.00 95.94 102 LEU A O 1
ATOM 754 N N . LEU A 1 103 ? 12.302 2.618 -14.862 1.00 94.94 103 LEU A N 1
ATOM 755 C CA . LEU A 1 103 ? 12.610 1.782 -13.692 1.00 94.94 103 LEU A CA 1
ATOM 756 C C . LEU A 1 103 ? 12.884 2.601 -12.414 1.00 94.94 103 LEU A C 1
ATOM 758 O O . LEU A 1 103 ? 12.602 2.120 -11.314 1.00 94.94 103 LEU A O 1
ATOM 762 N N . TRP A 1 104 ? 13.330 3.859 -12.523 1.00 96.50 104 TRP A N 1
ATOM 763 C CA . TRP A 1 104 ? 13.478 4.748 -11.362 1.00 96.50 104 TRP A CA 1
ATOM 764 C C . TRP A 1 104 ? 12.143 5.080 -10.692 1.00 96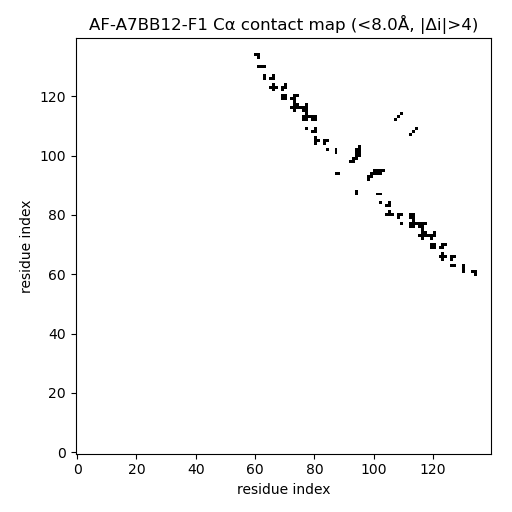.50 104 TRP A C 1
ATOM 766 O O . TRP A 1 104 ? 12.124 5.361 -9.492 1.00 96.50 104 TRP A O 1
ATOM 776 N N . LEU A 1 105 ? 11.017 4.993 -11.410 1.00 96.38 105 LEU A N 1
ATOM 777 C CA . LEU A 1 105 ? 9.693 5.153 -10.811 1.00 96.38 105 LEU A CA 1
ATOM 778 C C . LEU A 1 105 ? 9.458 4.110 -9.712 1.00 96.38 105 LEU A C 1
ATOM 780 O O . LEU A 1 105 ? 9.048 4.471 -8.610 1.00 96.38 105 LEU A O 1
ATOM 784 N N . ALA A 1 106 ? 9.767 2.837 -9.981 1.00 95.62 106 ALA A N 1
ATOM 785 C CA . ALA A 1 106 ? 9.619 1.764 -8.999 1.00 95.62 106 ALA A CA 1
ATOM 786 C C . ALA A 1 106 ? 10.513 2.000 -7.768 1.00 95.62 106 ALA A C 1
ATOM 788 O O . ALA A 1 106 ? 10.067 1.810 -6.636 1.00 95.62 106 ALA A O 1
ATOM 789 N N . VAL A 1 107 ? 11.734 2.511 -7.972 1.00 96.44 107 VAL A N 1
ATOM 790 C CA . VAL A 1 107 ? 12.661 2.880 -6.886 1.00 96.44 107 VAL A CA 1
ATOM 791 C C . VAL A 1 107 ? 12.095 4.017 -6.029 1.00 96.44 107 VAL A C 1
ATOM 793 O O . VAL A 1 107 ? 12.069 3.916 -4.803 1.00 96.44 107 VAL A O 1
ATOM 796 N N . ILE A 1 108 ? 11.576 5.082 -6.645 1.00 97.44 108 ILE A N 1
ATOM 797 C CA . ILE A 1 108 ? 10.935 6.197 -5.926 1.00 97.44 108 ILE A CA 1
ATOM 798 C C . ILE A 1 108 ? 9.725 5.681 -5.132 1.00 97.44 108 ILE A C 1
ATOM 800 O O . ILE A 1 108 ? 9.572 5.980 -3.947 1.00 97.44 108 ILE A O 1
ATOM 804 N N . MET A 1 109 ? 8.879 4.849 -5.737 1.00 98.25 109 MET A N 1
ATOM 805 C CA . MET A 1 109 ? 7.737 4.245 -5.045 1.00 98.25 109 MET A CA 1
ATOM 806 C C . MET A 1 109 ? 8.177 3.364 -3.865 1.00 98.25 109 MET A C 1
ATOM 808 O O . MET A 1 109 ? 7.533 3.385 -2.811 1.00 98.25 109 MET A O 1
ATOM 812 N N . LEU A 1 110 ? 9.296 2.646 -3.985 1.00 97.75 110 LEU A N 1
ATOM 813 C CA . LEU A 1 110 ? 9.855 1.855 -2.890 1.00 97.75 110 LEU A CA 1
ATOM 814 C C . LEU A 1 110 ? 10.222 2.734 -1.682 1.00 97.75 110 LEU A C 1
ATOM 816 O O . LEU A 1 110 ? 9.893 2.381 -0.553 1.00 97.75 110 LEU A O 1
ATOM 820 N N . PHE A 1 111 ? 10.823 3.905 -1.901 1.00 98.00 111 PHE A N 1
ATOM 821 C CA . PHE A 1 111 ? 11.240 4.796 -0.809 1.00 98.00 111 PHE A CA 1
ATOM 822 C C . PHE A 1 111 ? 10.143 5.717 -0.264 1.00 98.00 111 PHE A C 1
ATOM 824 O O . PHE A 1 111 ? 10.260 6.162 0.875 1.00 98.00 111 PHE A O 1
ATOM 831 N N . TYR A 1 112 ? 9.082 6.002 -1.026 1.00 98.12 112 TYR A N 1
ATOM 832 C CA . TYR A 1 112 ? 8.023 6.924 -0.589 1.00 98.12 112 TYR A CA 1
ATOM 833 C C . TYR A 1 112 ? 6.670 6.242 -0.369 1.00 98.12 112 TYR A C 1
ATOM 835 O O . TYR A 1 112 ? 6.053 6.421 0.682 1.00 98.12 112 TYR A O 1
ATOM 843 N N . LEU A 1 113 ? 6.198 5.439 -1.326 1.00 98.12 113 LEU A N 1
ATOM 844 C CA . LEU A 1 113 ? 4.875 4.808 -1.246 1.00 98.12 113 LEU A CA 1
ATOM 845 C C . LEU A 1 113 ? 4.883 3.589 -0.332 1.00 98.12 113 LEU A C 1
ATOM 847 O O . LEU A 1 113 ? 3.933 3.401 0.423 1.00 98.12 113 LEU A O 1
ATOM 851 N N . THR A 1 114 ? 5.947 2.789 -0.352 1.00 98.25 114 THR A N 1
ATOM 852 C CA . THR A 1 114 ? 6.037 1.594 0.501 1.00 98.25 114 THR A CA 1
ATOM 853 C C . THR A 1 114 ? 6.035 1.927 1.988 1.00 98.25 114 THR A C 1
ATOM 855 O O . THR A 1 114 ? 5.181 1.388 2.696 1.00 98.25 114 THR A O 1
ATOM 858 N N . PRO A 1 115 ? 6.897 2.829 2.503 1.00 98.44 115 PRO A N 1
ATOM 859 C CA . PRO A 1 115 ? 6.832 3.195 3.914 1.00 98.44 115 PRO A CA 1
ATOM 860 C C . PRO A 1 115 ? 5.498 3.852 4.273 1.00 98.44 115 PRO A C 1
ATOM 862 O O . PRO A 1 115 ? 4.942 3.542 5.324 1.00 98.44 115 PRO A O 1
ATOM 865 N N . LEU A 1 116 ? 4.930 4.685 3.392 1.00 98.44 116 LEU A N 1
ATOM 866 C CA . LEU A 1 116 ? 3.595 5.246 3.600 1.00 98.44 116 LEU A CA 1
ATOM 867 C C . LEU A 1 116 ? 2.524 4.146 3.705 1.00 98.44 116 LEU A C 1
ATOM 869 O O . LEU A 1 116 ? 1.696 4.175 4.615 1.00 98.44 116 LEU A O 1
ATOM 873 N N . GLY A 1 117 ? 2.563 3.150 2.821 1.00 98.50 117 GLY A N 1
ATOM 874 C CA . GLY A 1 117 ? 1.669 1.996 2.839 1.00 98.50 117 GLY A CA 1
ATOM 875 C C . GLY A 1 117 ? 1.793 1.185 4.128 1.00 98.50 117 GLY A C 1
ATOM 876 O O . GLY A 1 117 ? 0.781 0.885 4.763 1.00 98.50 117 GLY A O 1
ATOM 877 N N . ILE A 1 118 ? 3.024 0.918 4.578 1.00 98.56 118 ILE A N 1
ATOM 878 C CA . ILE A 1 118 ? 3.301 0.245 5.857 1.00 98.56 118 ILE A CA 1
ATOM 879 C C . ILE A 1 118 ? 2.710 1.037 7.030 1.00 98.56 118 ILE A C 1
ATOM 881 O O . ILE A 1 118 ? 2.049 0.450 7.887 1.00 98.56 118 ILE A O 1
ATOM 885 N N . ILE A 1 119 ? 2.876 2.364 7.059 1.00 98.69 119 ILE A N 1
ATOM 886 C CA . ILE A 1 119 ? 2.286 3.217 8.101 1.00 98.69 119 ILE A CA 1
ATOM 887 C C . ILE A 1 119 ? 0.760 3.057 8.130 1.00 98.69 119 ILE A C 1
ATOM 889 O O . ILE A 1 119 ? 0.188 2.873 9.204 1.00 98.69 119 ILE A O 1
ATOM 893 N N . LEU A 1 120 ? 0.088 3.061 6.974 1.00 98.56 120 LEU A N 1
ATOM 894 C CA . LEU A 1 120 ? -1.366 2.870 6.917 1.00 98.56 120 LEU A CA 1
ATOM 895 C C . LEU A 1 120 ? -1.801 1.480 7.397 1.00 98.56 120 LEU A C 1
ATOM 897 O O . LEU A 1 120 ? -2.820 1.371 8.083 1.00 98.56 120 LEU A O 1
ATOM 901 N N . ILE A 1 121 ? -1.028 0.434 7.096 1.00 98.69 121 ILE A N 1
ATOM 902 C CA . ILE A 1 121 ? -1.277 -0.926 7.598 1.00 98.69 121 ILE A CA 1
ATOM 903 C C . ILE A 1 121 ? -1.172 -0.955 9.130 1.00 98.69 121 ILE A C 1
ATOM 905 O O . ILE A 1 121 ? -2.049 -1.506 9.799 1.00 98.69 121 ILE A O 1
ATOM 909 N N . LEU A 1 122 ? -0.149 -0.316 9.705 1.00 98.62 122 LEU A N 1
ATOM 910 C CA . LEU A 1 122 ? 0.016 -0.229 11.160 1.00 98.62 122 LEU A CA 1
ATOM 911 C C . LEU A 1 122 ? -1.134 0.549 11.815 1.00 98.62 122 LEU A C 1
ATOM 913 O O . LEU A 1 122 ? -1.729 0.073 12.784 1.00 98.62 122 LEU A O 1
ATOM 917 N N . VAL A 1 123 ? -1.501 1.709 11.260 1.00 98.38 123 VAL A N 1
ATOM 918 C CA . VAL A 1 123 ? -2.642 2.511 11.740 1.00 98.38 123 VAL A CA 1
ATOM 919 C C . VAL A 1 123 ? -3.945 1.717 11.643 1.00 98.38 123 VAL A C 1
ATOM 921 O O . VAL A 1 123 ? -4.742 1.731 12.580 1.00 98.38 123 VAL A O 1
ATOM 924 N N . SER A 1 124 ? -4.154 0.983 10.550 1.00 98.19 124 SER A N 1
ATOM 925 C CA . SER A 1 124 ? -5.299 0.084 10.394 1.00 98.19 124 SER A CA 1
ATOM 926 C C . SER A 1 124 ? -5.363 -0.955 11.517 1.00 98.19 124 SER A C 1
ATOM 928 O O . SER A 1 124 ? -6.418 -1.117 12.139 1.00 98.19 124 SER A O 1
ATOM 930 N N . GLY A 1 125 ? -4.234 -1.598 11.835 1.00 97.69 125 GLY A N 1
ATOM 931 C CA . GLY A 1 125 ? -4.126 -2.540 12.950 1.00 97.69 125 GLY A CA 1
ATOM 932 C C . GLY A 1 125 ? -4.515 -1.910 14.289 1.00 97.69 125 GLY A C 1
ATOM 933 O O . GLY A 1 125 ? -5.322 -2.479 15.026 1.00 97.69 125 GLY A O 1
ATOM 934 N N . ILE A 1 126 ? -4.027 -0.698 14.572 1.00 97.94 126 ILE A N 1
ATOM 935 C CA . ILE A 1 126 ? -4.380 0.051 15.790 1.00 97.94 126 ILE A CA 1
ATOM 936 C C . ILE A 1 126 ? -5.888 0.323 15.842 1.00 97.94 126 ILE A C 1
ATOM 938 O O . ILE A 1 126 ? -6.532 0.032 16.851 1.00 97.94 126 ILE A O 1
ATOM 942 N N . VAL A 1 127 ? -6.477 0.831 14.754 1.00 96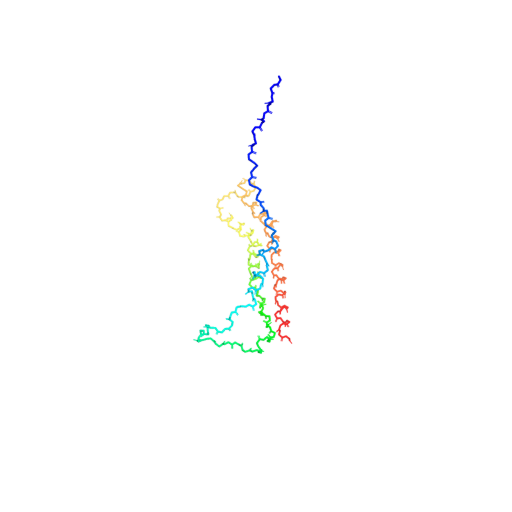.75 127 VAL A N 1
ATOM 943 C CA . VAL A 1 127 ? -7.925 1.092 14.681 1.00 96.75 127 VAL A CA 1
ATOM 944 C C . VAL A 1 127 ? -8.718 -0.195 14.910 1.00 96.75 127 VAL A C 1
ATOM 946 O O . VAL A 1 127 ? -9.695 -0.183 15.658 1.00 96.75 127 VAL A O 1
ATOM 949 N N . ALA A 1 128 ? -8.308 -1.309 14.301 1.00 96.56 128 ALA A N 1
ATOM 950 C CA . ALA A 1 128 ? -8.972 -2.594 14.477 1.00 96.56 128 ALA A CA 1
ATOM 951 C C . ALA A 1 128 ? -8.931 -3.066 15.940 1.00 96.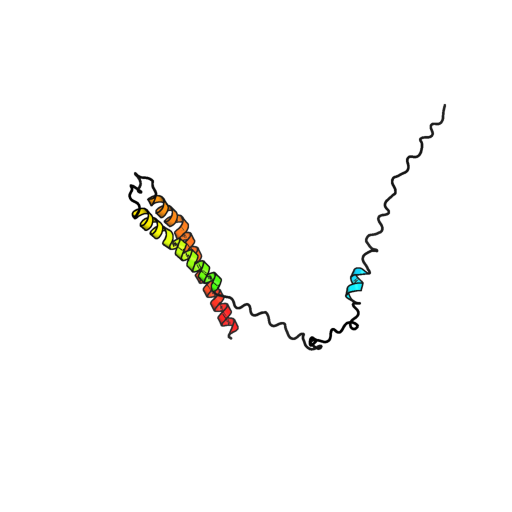56 128 ALA A C 1
ATOM 953 O O . ALA A 1 128 ? -9.958 -3.501 16.466 1.00 96.56 128 ALA A O 1
ATOM 954 N N . ILE A 1 129 ? -7.786 -2.932 16.616 1.00 96.44 129 ILE A N 1
ATOM 955 C CA . ILE A 1 129 ? -7.644 -3.272 18.039 1.00 96.44 129 ILE A CA 1
ATOM 956 C C . ILE A 1 129 ? -8.560 -2.391 18.895 1.00 96.44 129 ILE A C 1
ATOM 958 O O . ILE A 1 129 ? -9.327 -2.915 19.700 1.00 96.44 129 ILE A O 1
ATOM 962 N N . VAL A 1 130 ? -8.554 -1.071 18.689 1.00 94.88 130 VAL A N 1
ATOM 963 C CA . VAL A 1 130 ? -9.424 -0.140 19.432 1.00 94.88 130 VAL A CA 1
ATOM 964 C C . VAL A 1 130 ? -10.898 -0.509 19.251 1.00 94.88 130 VAL A C 1
ATOM 966 O O . VAL A 1 130 ? -11.641 -0.614 20.227 1.00 94.88 130 VAL A O 1
ATOM 969 N N . VAL A 1 131 ? -11.320 -0.777 18.012 1.00 92.31 131 VAL A N 1
ATOM 970 C CA . VAL A 1 131 ? -12.687 -1.216 17.709 1.00 92.31 131 VAL A CA 1
ATOM 971 C C . VAL A 1 131 ? -13.014 -2.546 18.403 1.00 92.31 131 VAL A C 1
ATOM 973 O O . VAL A 1 131 ? -14.113 -2.692 18.942 1.00 92.31 131 VAL A O 1
ATOM 976 N N . ALA A 1 132 ? -12.077 -3.498 18.433 1.00 91.81 132 ALA A N 1
ATOM 977 C CA . ALA A 1 132 ? -12.254 -4.780 19.115 1.00 91.81 132 ALA A CA 1
ATOM 978 C C . ALA A 1 132 ? -12.500 -4.595 20.615 1.00 91.81 132 ALA A C 1
ATOM 980 O O . ALA A 1 132 ? -13.475 -5.131 21.144 1.00 91.81 132 ALA A O 1
ATOM 981 N N . LEU A 1 133 ? -11.664 -3.783 21.267 1.00 91.44 133 LEU A N 1
ATOM 982 C CA . LEU A 1 133 ? -11.745 -3.504 22.700 1.00 91.44 133 LEU A CA 1
ATOM 983 C C . LEU A 1 133 ? -13.074 -2.830 23.069 1.00 91.44 133 LEU A C 1
ATOM 985 O O . LEU A 1 133 ? -13.755 -3.259 24.000 1.00 91.44 133 LEU A O 1
ATOM 989 N N . MET A 1 134 ? -13.507 -1.833 22.292 1.00 89.44 134 MET A N 1
ATOM 990 C CA . MET A 1 134 ? -14.801 -1.169 22.507 1.00 89.44 134 MET A CA 1
ATOM 991 C C . MET A 1 134 ? -15.980 -2.143 22.354 1.00 89.44 134 MET A C 1
ATOM 993 O O . MET A 1 134 ? -16.958 -2.093 23.111 1.00 89.44 134 MET A O 1
ATOM 997 N N . ASN A 1 135 ? -15.880 -3.060 21.389 1.00 87.25 135 ASN A N 1
ATOM 998 C CA . ASN A 1 135 ? -16.901 -4.071 21.146 1.00 87.25 135 ASN A CA 1
ATOM 999 C C . ASN A 1 135 ? -16.923 -5.162 22.231 1.00 87.25 135 ASN A C 1
ATOM 1001 O O . ASN A 1 135 ? -18.004 -5.688 22.510 1.00 87.25 135 ASN A O 1
ATOM 1005 N N . SER A 1 136 ? -15.788 -5.480 22.868 1.00 82.88 136 SER A N 1
ATOM 1006 C CA . SER A 1 136 ? -15.741 -6.386 24.025 1.00 82.88 136 SER A CA 1
ATOM 1007 C C . SER A 1 136 ? -16.251 -5.735 25.310 1.00 82.88 136 SER A C 1
ATOM 1009 O O . SER A 1 136 ? -17.052 -6.357 26.004 1.00 82.88 136 SER A O 1
ATOM 1011 N N . SER A 1 137 ? -15.888 -4.478 25.599 1.00 75.38 137 SER A N 1
ATOM 1012 C CA . SER A 1 137 ? -16.353 -3.765 26.805 1.00 75.38 137 SER A CA 1
ATOM 1013 C C . SER A 1 137 ? -17.868 -3.606 26.851 1.00 75.38 137 SER A C 1
ATOM 1015 O O . SER A 1 137 ? -18.454 -3.556 27.920 1.00 75.38 137 SER A O 1
ATOM 1017 N N . SER A 1 138 ? -18.519 -3.558 25.690 1.00 64.94 138 SER A N 1
ATOM 1018 C CA . SER A 1 138 ? -19.971 -3.414 25.625 1.00 64.94 138 SER A CA 1
ATOM 1019 C C . SER A 1 138 ? -20.740 -4.742 25.814 1.00 64.94 138 SER A C 1
ATOM 1021 O O . SER A 1 138 ? -21.972 -4.741 25.739 1.00 64.94 138 SER A O 1
ATOM 1023 N N . LYS A 1 139 ? -20.049 -5.887 25.920 1.00 60.38 139 LYS A N 1
ATOM 1024 C CA . LYS A 1 139 ? -20.652 -7.220 26.134 1.00 60.38 139 LYS A CA 1
ATOM 1025 C C . LYS A 1 139 ? -20.571 -7.703 27.588 1.00 60.38 139 LYS A C 1
ATOM 1027 O O . LYS A 1 139 ? -21.262 -8.668 27.900 1.00 60.38 139 LYS A O 1
ATOM 1032 N N . SER A 1 140 ? -19.714 -7.090 28.407 1.00 56.25 140 SER A N 1
ATOM 1033 C CA . SER A 1 140 ? -19.641 -7.330 29.853 1.00 56.25 140 SER A CA 1
ATOM 1034 C C . SER A 1 140 ? -20.711 -6.540 30.592 1.00 56.25 140 SER A C 1
ATOM 1036 O O . SER A 1 140 ? -20.980 -6.947 31.740 1.00 56.25 140 SER A O 1
#

Sequence (140 aa):
MARYNPQQVPAPPQVEYAPVEAMQPDMQQSWGQMPVAAEMQAGFPQPGPGVYGPTVPARRRTSYKLAVILLAVGLLLAVSPFLAEGLIGLIPGNHGDGGDGLLWLAVIMLFYLTPLGIILILVSGIVAIVVALMNSSSKS

Solvent-accessible surface area (backbone atoms only — not comparable to full-atom values): 8734 Å² total; per-residue (Å²): 137,83,88,82,78,82,78,83,74,80,73,75,82,76,76,75,75,69,66,83,79,72,82,59,64,61,74,67,52,54,78,79,62,69,78,85,83,84,76,82,72,86,84,68,90,76,83,60,103,73,78,80,60,81,78,71,71,79,77,75,74,67,66,59,63,62,23,53,51,32,32,53,54,9,49,51,35,43,48,39,25,61,54,45,43,56,57,53,71,70,51,90,73,60,36,47,95,92,44,79,37,60,53,54,51,24,55,50,30,50,72,53,34,21,58,53,9,49,51,31,36,53,50,15,52,52,49,40,51,54,33,48,52,58,59,51,66,74,73,112

Organism: NCBI:txid411466

Nearest PDB structures (foldseek):
  7a0g-assembly1_III  TM=7.530E-01  e=7.604E+00  Serratia marcescens
  7a0g-assembly1_DDD  TM=4.167E-01  e=4.494E+00  Serratia marcescens
  6grj-assembly1_H  TM=3.823E-01  e=3.999E+00  Aeromonas hydrophila
  7a0g-assembly1_HHH  TM=4.891E-01  e=8.546E+00  Serratia marcescens

Secondary structure (DSSP, 8-state):
-PPP----PPPPP------TTSSSSHHHHGGG---TTS---TTSPPP-TT--S----------THHHHHHHHHHHHHHHHHHHHHHHHHTS-S--STTTT-HHHHHHHHHHHHHHHHHHHHHHHHHHHHHHHHHHHHTT-

Radius of gyration: 37.36 Å; Cα contacts (8 Å, |Δi|>4): 81; chains: 1; bounding box: 77×106×58 Å